Protein AF-A0A6G3TZL6-F1 (afdb_monomer_lite)

InterPro domains:
  IPR013107 Acyl-CoA dehydrogenase, C-terminal domain [PF08028] (1-130)
  IPR036250 Acyl-CoA dehydrogenase-like, C-terminal [SSF47203] (1-143)

pLDDT: mean 88.02, std 14.95, range [40.56, 98.62]

Foldseek 3Di:
DLLVVLLVLLVVLQVVDFDPDDPDDDDRHLPPPPVLVVLSVVLVVLVVVLVVLVVVLVVLVVVQVVCPPVDDLLSVQVSLLSVLVSVVSVLVSLQVSLVSSCVSNDPCCPPVVSVSVVSNVVSVVVCVVVPSPVSVVSNVCCVPPVDRDDPDDDD

Radius of gyration: 19.78 Å; chains: 1; bounding box: 57×34×49 Å

Secondary structure (DSSP, 8-state):
-HHHHHHHHHHHHHHHS------SSS-S-GGG-HHHHHHHHHHHHHHHHHHHHHHHHHHHHHHHHHHGGG--HHHHHHHHHHHHHHHHHHHHHHHHHHHHHHHHH-GGGG-TTT-THHHHHHHHHHHHHS-THHHHHHHHHHHHH-PPPP-PPP-

Sequence (155 aa):
GLAEGVLAEAREYGRARPSRWHTGTWPDHTAADPQALTVYGELTVLTRSAAALADQAVDAVEAGLARGGDLSHEDCAEMSVLVAMAEAAASWAAQECTARALDVVGVRSAAAGLGFDRFWRNARTHTLYEPVAHRLRDVGDYFLNGAHPPFDLPA

Organism: NCBI:txid2706093

Structure (mmCIF, N/CA/C/O backbone):
data_AF-A0A6G3TZL6-F1
#
_entry.id   AF-A0A6G3TZL6-F1
#
loop_
_atom_site.group_PDB
_atom_site.id
_atom_site.type_symbol
_atom_site.label_atom_id
_atom_site.label_alt_id
_atom_site.label_comp_id
_atom_site.label_asym_id
_atom_site.label_entity_id
_atom_site.label_seq_id
_atom_site.pdbx_PDB_ins_code
_atom_site.Cartn_x
_atom_site.Cartn_y
_atom_site.Cartn_z
_atom_site.occupancy
_atom_site.B_iso_or_equiv
_atom_site.auth_seq_id
_atom_site.auth_comp_id
_atom_site.auth_asym_id
_atom_site.auth_atom_id
_atom_site.pdbx_PDB_model_num
ATOM 1 N N . GLY A 1 1 ? -2.571 -0.582 -5.968 1.00 91.25 1 GLY A N 1
ATOM 2 C CA . GLY A 1 1 ? -2.596 0.487 -6.986 1.00 91.25 1 GLY A CA 1
ATOM 3 C C . GLY A 1 1 ? -1.215 0.869 -7.511 1.00 91.25 1 GLY A C 1
ATOM 4 O O . GLY A 1 1 ? -0.649 0.149 -8.322 1.00 91.25 1 GLY A O 1
ATOM 5 N N . LEU A 1 2 ? -0.662 2.016 -7.088 1.00 95.56 2 LEU A N 1
ATOM 6 C CA . LEU A 1 2 ? 0.571 2.593 -7.669 1.00 95.56 2 LEU A CA 1
ATOM 7 C C . LEU A 1 2 ? 1.798 1.669 -7.580 1.00 95.56 2 LEU A C 1
ATOM 9 O O . LEU A 1 2 ? 2.512 1.524 -8.570 1.00 95.56 2 LEU A O 1
ATOM 13 N N . ALA A 1 3 ? 2.014 1.036 -6.421 1.00 96.75 3 ALA A N 1
ATOM 14 C CA . ALA A 1 3 ? 3.111 0.089 -6.203 1.00 96.75 3 ALA A CA 1
ATOM 15 C C . ALA A 1 3 ? 3.033 -1.120 -7.156 1.00 96.75 3 ALA A C 1
ATOM 17 O O . ALA A 1 3 ? 4.011 -1.469 -7.811 1.00 96.75 3 ALA A O 1
ATOM 18 N N . GLU A 1 4 ? 1.843 -1.703 -7.312 1.00 96.81 4 GLU A N 1
ATOM 19 C CA . GLU A 1 4 ? 1.607 -2.812 -8.245 1.00 96.81 4 GLU A CA 1
ATOM 20 C C . GLU A 1 4 ? 1.836 -2.384 -9.693 1.00 96.81 4 GLU A C 1
ATOM 22 O O . GLU A 1 4 ? 2.468 -3.109 -10.456 1.00 96.81 4 GLU A O 1
ATOM 27 N N . GLY A 1 5 ? 1.350 -1.194 -10.062 1.00 96.94 5 GLY A N 1
ATOM 28 C CA . GLY A 1 5 ? 1.477 -0.659 -11.413 1.00 96.94 5 GLY A CA 1
ATOM 29 C C . GLY A 1 5 ? 2.934 -0.463 -11.826 1.00 96.94 5 GLY A C 1
ATOM 30 O O . GLY A 1 5 ? 3.336 -0.951 -12.881 1.00 96.94 5 GLY A O 1
ATOM 31 N N . VAL A 1 6 ? 3.744 0.188 -10.982 1.00 96.75 6 VAL A N 1
ATOM 32 C CA . VAL A 1 6 ? 5.166 0.402 -11.296 1.00 96.75 6 VAL A CA 1
ATOM 33 C C . VAL A 1 6 ? 5.934 -0.920 -11.352 1.00 96.75 6 VAL A C 1
ATOM 35 O O . VAL A 1 6 ? 6.758 -1.113 -12.245 1.00 96.75 6 VAL A O 1
ATOM 38 N N . LEU A 1 7 ? 5.626 -1.863 -10.455 1.00 95.94 7 LEU A N 1
ATOM 39 C CA . LEU A 1 7 ? 6.259 -3.180 -10.425 1.00 95.94 7 LEU A CA 1
ATOM 40 C C . LEU A 1 7 ? 5.904 -4.013 -11.666 1.00 95.94 7 LEU A C 1
ATOM 42 O O . LEU A 1 7 ? 6.773 -4.666 -12.249 1.00 95.94 7 LEU A O 1
ATOM 46 N N . ALA A 1 8 ? 4.639 -3.976 -12.093 1.00 95.81 8 ALA A N 1
ATOM 47 C CA . ALA A 1 8 ? 4.169 -4.658 -13.292 1.00 95.81 8 ALA A CA 1
ATOM 48 C C . ALA A 1 8 ? 4.833 -4.098 -14.557 1.00 95.81 8 ALA A C 1
ATOM 50 O O . ALA A 1 8 ? 5.333 -4.869 -15.377 1.00 95.81 8 ALA A O 1
ATOM 51 N N . GLU A 1 9 ? 4.913 -2.775 -14.685 1.00 95.50 9 GLU A N 1
ATOM 52 C CA . GLU A 1 9 ? 5.530 -2.127 -15.843 1.00 95.50 9 GLU A CA 1
ATOM 53 C C . GLU A 1 9 ? 7.044 -2.327 -15.888 1.00 95.50 9 GLU A C 1
ATOM 55 O O . GLU A 1 9 ? 7.599 -2.610 -16.951 1.00 95.50 9 GLU A O 1
ATOM 60 N N . ALA A 1 10 ? 7.720 -2.270 -14.736 1.00 92.75 10 ALA A N 1
ATOM 61 C CA . ALA A 1 10 ? 9.136 -2.609 -14.641 1.00 92.75 10 ALA A CA 1
ATOM 62 C C . ALA A 1 10 ? 9.383 -4.064 -15.076 1.00 92.75 10 ALA A C 1
ATOM 64 O O . ALA A 1 10 ? 10.278 -4.327 -15.884 1.00 92.75 10 ALA A O 1
ATOM 65 N N . ARG A 1 11 ? 8.531 -5.001 -14.628 1.00 92.25 11 ARG A N 1
ATOM 66 C CA . ARG A 1 11 ? 8.587 -6.416 -15.029 1.00 92.25 11 ARG A CA 1
ATOM 67 C C . ARG A 1 11 ? 8.403 -6.590 -16.534 1.00 92.25 11 ARG A C 1
ATOM 69 O O . ARG A 1 11 ? 9.134 -7.361 -17.155 1.00 92.25 11 ARG A O 1
ATOM 76 N N . GLU A 1 12 ? 7.414 -5.925 -17.121 1.00 91.50 12 GLU A N 1
ATOM 77 C CA . GLU A 1 12 ? 7.153 -5.984 -18.563 1.00 91.50 12 GLU A CA 1
ATOM 78 C C . GLU A 1 12 ? 8.318 -5.405 -19.365 1.0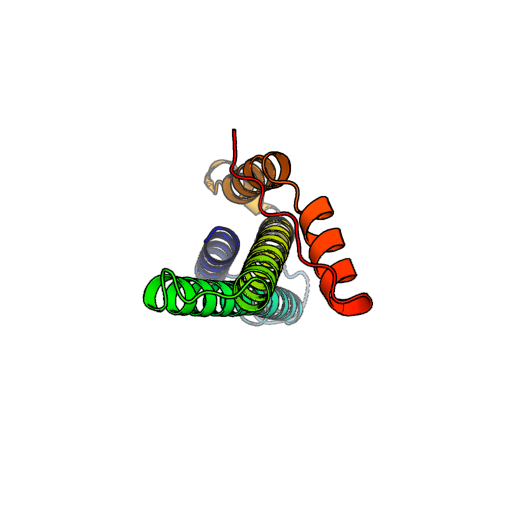0 91.50 12 GLU A C 1
ATOM 80 O O . GLU A 1 12 ? 8.793 -6.044 -20.307 1.00 91.50 12 GLU A O 1
ATOM 85 N N . TYR A 1 13 ? 8.850 -4.260 -18.933 1.00 88.81 13 TYR A N 1
ATOM 86 C CA . TYR A 1 13 ? 10.029 -3.650 -19.534 1.00 88.81 13 TYR A CA 1
ATOM 87 C C . TYR A 1 13 ? 11.248 -4.584 -19.484 1.00 88.81 13 TYR A C 1
ATOM 89 O O . TYR A 1 13 ? 11.902 -4.801 -20.508 1.00 88.81 13 TYR A O 1
ATOM 97 N N . GLY A 1 14 ? 11.525 -5.180 -18.318 1.00 84.94 14 GLY A N 1
ATOM 98 C CA . GLY A 1 14 ? 12.646 -6.101 -18.116 1.00 84.94 14 GLY A CA 1
ATOM 99 C C . GLY A 1 14 ? 12.531 -7.397 -18.924 1.00 84.94 14 GLY A C 1
ATOM 100 O O . GLY A 1 14 ? 13.544 -7.924 -19.386 1.00 84.94 14 GLY A O 1
ATOM 101 N N . ARG A 1 15 ? 11.306 -7.892 -19.154 1.00 84.31 15 ARG A N 1
ATOM 102 C CA . ARG A 1 15 ? 11.039 -9.066 -20.007 1.00 84.31 15 ARG A CA 1
ATOM 103 C C . ARG A 1 15 ? 11.164 -8.761 -21.496 1.00 84.31 15 ARG A C 1
ATOM 105 O O . ARG A 1 15 ? 11.661 -9.595 -22.245 1.00 84.31 15 ARG A O 1
ATOM 112 N N . ALA A 1 16 ? 10.718 -7.583 -21.930 1.00 81.56 16 ALA A N 1
ATOM 113 C CA . ALA A 1 16 ? 10.761 -7.182 -23.334 1.00 81.56 16 ALA A CA 1
ATOM 114 C C . ALA A 1 16 ? 12.178 -6.838 -23.821 1.00 81.56 16 ALA A C 1
ATOM 116 O O . ALA A 1 16 ? 12.426 -6.797 -25.028 1.00 81.56 16 ALA A O 1
ATOM 117 N N . ARG A 1 17 ? 13.110 -6.539 -22.906 1.00 67.56 17 ARG A N 1
ATOM 118 C CA . ARG A 1 17 ? 14.468 -6.100 -23.242 1.00 67.56 17 ARG A CA 1
ATOM 119 C C . ARG A 1 17 ? 15.509 -6.822 -22.384 1.00 67.56 17 ARG A C 1
ATOM 121 O O . ARG A 1 17 ? 15.705 -6.431 -21.235 1.00 67.56 17 ARG A O 1
ATOM 128 N N . PRO A 1 18 ? 16.220 -7.815 -22.948 1.00 56.47 18 PRO A N 1
ATOM 129 C CA . PRO A 1 18 ? 17.387 -8.400 -22.303 1.00 56.47 18 PRO A CA 1
ATOM 130 C C . PRO A 1 18 ? 18.399 -7.305 -21.925 1.00 56.47 18 PRO A C 1
ATOM 132 O O . PRO A 1 18 ? 18.650 -6.404 -22.737 1.00 56.47 18 PRO A O 1
ATOM 135 N N . SER A 1 19 ? 18.948 -7.352 -20.705 1.00 52.44 19 SER A N 1
ATOM 136 C CA . SER A 1 19 ? 20.024 -6.449 -20.264 1.00 52.44 19 SER A CA 1
ATOM 137 C C . SER A 1 19 ? 21.136 -6.448 -21.303 1.00 52.44 19 SER A C 1
ATOM 139 O O . SER A 1 19 ? 21.623 -7.504 -21.685 1.00 52.44 19 SER A O 1
ATOM 141 N N . ARG A 1 20 ? 21.565 -5.261 -21.738 1.00 48.75 20 ARG A N 1
ATOM 142 C CA . ARG A 1 20 ? 22.794 -5.096 -22.533 1.00 48.75 20 ARG A CA 1
ATOM 143 C C . ARG A 1 20 ? 23.994 -4.703 -21.670 1.00 48.75 20 ARG A C 1
ATOM 145 O O . ARG A 1 20 ? 25.068 -4.440 -22.203 1.00 48.75 20 ARG A O 1
ATOM 152 N N . TRP A 1 21 ? 23.807 -4.599 -20.355 1.00 47.03 21 TRP A N 1
ATOM 153 C CA . TRP A 1 21 ? 24.854 -4.225 -19.414 1.00 47.03 21 TRP A CA 1
ATOM 154 C C . TRP A 1 21 ? 25.347 -5.453 -18.663 1.00 47.03 21 TRP A C 1
ATOM 156 O O . TRP A 1 21 ? 25.020 -5.669 -17.504 1.00 47.03 21 TRP A O 1
ATOM 166 N N . HIS A 1 22 ? 26.187 -6.227 -19.347 1.00 48.28 22 HIS A N 1
ATOM 167 C CA . HIS A 1 22 ? 27.178 -7.072 -18.702 1.00 48.28 22 HIS A CA 1
ATOM 168 C C . HIS A 1 22 ? 28.523 -6.890 -19.414 1.00 48.28 22 HIS A C 1
ATOM 170 O O . HIS A 1 22 ? 28.673 -7.190 -20.593 1.00 48.28 22 HIS A O 1
ATOM 176 N N . THR A 1 23 ? 29.518 -6.400 -18.675 1.00 46.56 23 THR A N 1
ATOM 177 C CA . THR A 1 23 ? 30.952 -6.529 -18.988 1.00 46.56 23 THR A CA 1
ATOM 178 C C . THR A 1 23 ? 31.531 -7.837 -18.418 1.00 46.56 23 THR A C 1
ATOM 180 O O . THR A 1 23 ? 32.744 -7.975 -18.299 1.00 46.56 23 THR A O 1
ATOM 183 N N . GLY A 1 24 ? 30.674 -8.798 -18.046 1.00 46.94 24 GLY A N 1
ATOM 184 C CA . GLY A 1 24 ? 31.039 -10.052 -17.383 1.00 46.94 24 GLY A CA 1
ATOM 185 C C . GLY A 1 24 ? 30.442 -11.295 -18.049 1.00 46.94 24 GLY A C 1
ATOM 186 O O . GLY A 1 24 ? 29.455 -11.224 -18.775 1.00 46.94 24 GLY A O 1
ATOM 187 N N . THR A 1 25 ? 31.071 -12.439 -17.777 1.00 40.56 25 THR A N 1
ATOM 188 C CA . THR A 1 25 ? 30.861 -13.780 -18.355 1.00 40.56 25 THR A CA 1
ATOM 189 C C . THR A 1 25 ? 29.593 -14.500 -17.857 1.00 40.56 25 THR A C 1
ATOM 191 O O . THR A 1 25 ? 29.678 -15.642 -17.408 1.00 40.56 25 THR A O 1
ATOM 194 N N . TRP A 1 26 ? 28.421 -13.862 -17.890 1.00 46.12 26 TRP A N 1
ATOM 195 C CA . TRP A 1 26 ? 27.138 -14.508 -17.554 1.00 46.12 26 TRP A CA 1
ATOM 196 C C . TRP A 1 26 ? 26.148 -14.359 -18.724 1.00 46.12 26 TRP A C 1
ATOM 198 O O . TRP A 1 26 ? 26.195 -13.323 -19.386 1.00 46.12 26 TRP A O 1
ATOM 208 N N . PRO A 1 27 ? 25.290 -15.356 -19.040 1.00 43.66 27 PRO A N 1
ATOM 209 C CA . PRO A 1 27 ? 24.461 -15.298 -20.244 1.00 43.66 27 PRO A CA 1
ATOM 210 C C . PRO A 1 27 ? 23.491 -14.107 -20.267 1.00 43.66 27 PRO A C 1
ATOM 212 O O . PRO A 1 27 ? 22.958 -13.716 -19.231 1.00 43.66 27 PRO A O 1
ATOM 215 N N . ASP A 1 28 ? 23.247 -13.612 -21.484 1.00 46.59 28 ASP A N 1
ATOM 216 C CA . ASP A 1 28 ? 22.516 -12.419 -21.967 1.00 46.59 28 ASP A CA 1
ATOM 217 C C . ASP A 1 28 ? 21.056 -12.201 -21.485 1.00 46.59 28 ASP A C 1
ATOM 219 O O . ASP A 1 28 ? 20.203 -11.706 -22.230 1.00 46.59 28 ASP A O 1
ATOM 223 N N . HIS A 1 29 ? 20.687 -12.560 -20.256 1.00 51.28 29 HIS A N 1
ATOM 224 C CA . HIS A 1 29 ? 19.298 -12.491 -19.795 1.00 51.28 29 HIS A CA 1
ATOM 225 C C . HI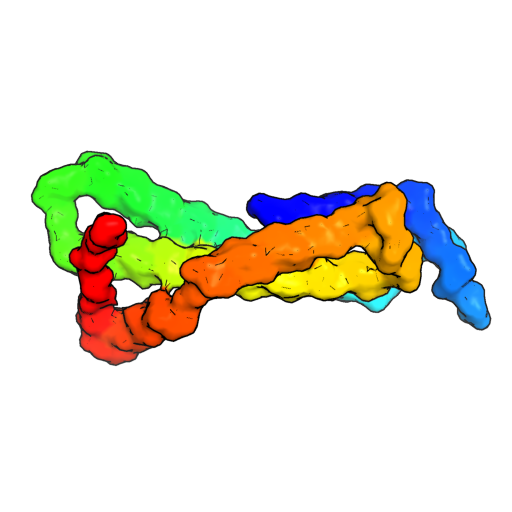S A 1 29 ? 19.163 -11.720 -18.477 1.00 51.28 29 HIS A C 1
ATOM 227 O O . HIS A 1 29 ? 19.434 -12.257 -17.408 1.00 51.28 29 HIS A O 1
ATOM 233 N N . THR A 1 30 ? 18.609 -10.496 -18.540 1.00 54.62 30 THR A N 1
ATOM 234 C CA . THR A 1 30 ? 18.110 -9.718 -17.373 1.00 54.62 30 THR A CA 1
ATOM 235 C C . THR A 1 30 ? 17.270 -10.581 -16.433 1.00 54.62 30 THR A C 1
ATOM 237 O O . THR A 1 30 ? 17.267 -10.372 -15.228 1.00 54.62 30 THR A O 1
ATOM 240 N N . ALA A 1 31 ? 16.535 -11.550 -16.989 1.00 57.16 31 ALA A N 1
ATOM 241 C CA . ALA A 1 31 ? 15.661 -12.451 -16.247 1.00 57.16 31 ALA A CA 1
ATOM 242 C C . ALA A 1 31 ? 16.402 -13.400 -15.283 1.00 57.16 31 ALA A C 1
ATOM 244 O O . ALA A 1 31 ? 15.750 -14.021 -14.448 1.00 57.16 31 ALA A O 1
ATOM 245 N N . ALA A 1 32 ? 17.727 -13.522 -15.398 1.00 65.19 32 ALA A N 1
ATOM 246 C CA . ALA A 1 32 ? 18.561 -14.379 -14.560 1.00 65.19 32 ALA A CA 1
ATOM 247 C C . ALA A 1 32 ? 19.546 -13.598 -13.671 1.00 65.19 32 ALA A C 1
ATOM 249 O O . ALA A 1 32 ? 20.329 -14.235 -12.970 1.00 65.19 32 ALA A O 1
ATOM 250 N N . ASP A 1 33 ? 19.525 -12.258 -13.685 1.00 78.81 33 ASP A N 1
ATOM 251 C CA . ASP A 1 33 ? 20.368 -11.446 -12.801 1.00 78.81 33 ASP A CA 1
ATOM 252 C C . ASP A 1 33 ? 19.909 -11.604 -11.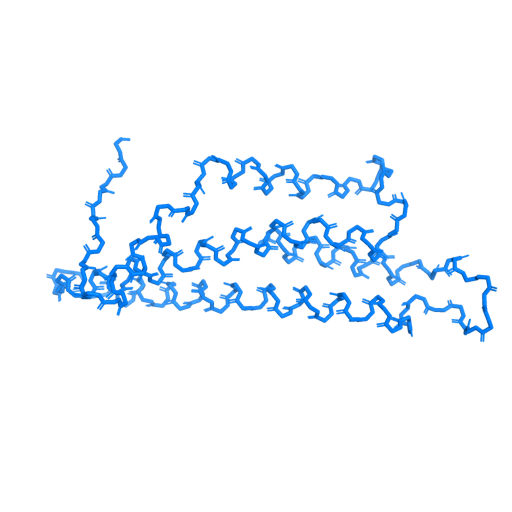334 1.00 78.81 33 ASP A C 1
ATOM 254 O O . ASP A 1 33 ? 18.802 -11.165 -10.994 1.00 78.81 33 ASP A O 1
ATOM 258 N N . PRO A 1 34 ? 20.729 -12.200 -10.441 1.00 86.44 34 PRO A N 1
ATOM 259 C CA . PRO A 1 34 ? 20.358 -12.408 -9.043 1.00 86.44 34 PRO A CA 1
ATOM 260 C C . PRO A 1 34 ? 20.036 -11.110 -8.301 1.00 86.44 34 PRO A C 1
ATOM 262 O O . PRO A 1 34 ? 19.181 -11.109 -7.411 1.00 86.44 34 PRO A O 1
ATOM 265 N N . GLN A 1 35 ? 20.683 -9.999 -8.664 1.00 86.00 35 GLN A N 1
ATOM 266 C CA . GLN A 1 35 ? 20.445 -8.723 -8.002 1.00 86.00 35 GLN A CA 1
ATOM 267 C C . GLN A 1 35 ? 19.086 -8.150 -8.408 1.00 86.00 35 GLN A C 1
ATOM 269 O O . GLN A 1 35 ? 18.290 -7.795 -7.536 1.00 86.00 35 GLN A O 1
ATOM 274 N N . ALA A 1 36 ? 18.763 -8.151 -9.704 1.00 86.75 36 ALA A N 1
ATOM 275 C CA . ALA A 1 36 ? 17.436 -7.762 -10.173 1.00 86.75 36 ALA A CA 1
ATOM 276 C C . ALA A 1 36 ? 16.329 -8.644 -9.568 1.00 86.75 36 ALA A C 1
ATOM 278 O O . ALA A 1 36 ? 15.312 -8.124 -9.107 1.00 86.75 36 ALA A O 1
ATOM 279 N N . LEU A 1 37 ? 16.532 -9.967 -9.512 1.00 90.56 37 LEU A N 1
ATOM 280 C CA . LEU A 1 37 ? 15.586 -10.902 -8.890 1.00 90.56 37 LEU A CA 1
ATOM 281 C C . LEU A 1 37 ? 15.363 -10.607 -7.401 1.00 90.56 37 LEU A C 1
ATOM 283 O O . LEU A 1 37 ? 14.229 -10.693 -6.931 1.00 90.56 37 LEU A O 1
ATOM 287 N N . THR A 1 38 ? 16.415 -10.212 -6.681 1.00 92.94 38 THR A N 1
ATOM 288 C CA . THR A 1 38 ? 16.323 -9.810 -5.269 1.00 92.94 38 THR A CA 1
ATOM 289 C C . THR A 1 38 ? 15.454 -8.564 -5.114 1.00 92.94 38 THR A C 1
ATOM 291 O O . THR A 1 38 ? 14.507 -8.578 -4.330 1.00 92.94 38 THR A O 1
ATOM 294 N N . VAL A 1 39 ? 15.690 -7.526 -5.927 1.00 93.94 39 VAL A N 1
ATOM 295 C CA . VAL A 1 39 ? 14.868 -6.302 -5.903 1.00 93.94 39 VAL A CA 1
ATOM 296 C C . VAL A 1 39 ? 13.408 -6.617 -6.236 1.00 93.94 39 VAL A C 1
ATOM 298 O O . VAL A 1 39 ? 12.515 -6.204 -5.501 1.00 93.94 39 VAL A O 1
ATOM 301 N N . TYR A 1 40 ? 13.133 -7.400 -7.286 1.00 94.50 40 TYR A N 1
ATOM 302 C CA . TYR A 1 40 ? 11.759 -7.811 -7.600 1.00 94.50 40 TYR A CA 1
ATOM 303 C C . TYR A 1 40 ? 11.097 -8.577 -6.449 1.00 94.50 40 TYR A C 1
ATOM 305 O O . TYR A 1 40 ? 9.915 -8.357 -6.179 1.00 94.50 40 TYR A O 1
ATOM 313 N N . GLY A 1 41 ? 11.836 -9.462 -5.773 1.00 96.38 41 GLY A N 1
ATOM 314 C CA . GLY A 1 41 ? 11.349 -10.200 -4.609 1.00 96.38 41 GLY A CA 1
ATOM 315 C C . GLY A 1 41 ? 10.954 -9.271 -3.463 1.00 96.38 41 GLY A C 1
ATOM 316 O O . GLY A 1 41 ? 9.827 -9.344 -2.977 1.00 96.38 41 GLY A O 1
ATOM 317 N N . GLU A 1 42 ? 11.839 -8.348 -3.089 1.00 97.50 42 GLU A N 1
ATOM 318 C CA . GLU A 1 42 ? 11.595 -7.376 -2.019 1.00 97.50 42 GLU A CA 1
ATOM 319 C C . GLU A 1 42 ? 10.401 -6.463 -2.323 1.00 97.50 42 GLU A C 1
ATOM 321 O O . GLU A 1 42 ? 9.506 -6.316 -1.488 1.00 97.50 42 GLU A O 1
ATOM 326 N N . LEU A 1 43 ? 10.323 -5.913 -3.540 1.00 97.25 43 LEU A N 1
ATOM 327 C CA . LEU A 1 43 ? 9.200 -5.061 -3.945 1.00 97.25 43 LEU A CA 1
ATOM 328 C C . LEU A 1 43 ? 7.879 -5.834 -4.016 1.00 97.25 43 LEU A C 1
ATOM 330 O O . LEU A 1 43 ? 6.822 -5.287 -3.695 1.00 97.25 43 LEU A O 1
ATOM 334 N N . THR A 1 44 ? 7.925 -7.115 -4.390 1.00 97.88 44 THR A N 1
ATOM 335 C CA . THR A 1 44 ? 6.743 -7.988 -4.379 1.00 97.88 44 THR A CA 1
ATOM 336 C C . THR A 1 44 ? 6.253 -8.232 -2.957 1.00 97.88 44 THR A C 1
ATOM 338 O O . THR A 1 44 ? 5.049 -8.135 -2.719 1.00 97.88 44 THR A O 1
ATOM 341 N N . VAL A 1 45 ? 7.156 -8.527 -2.014 1.00 98.50 45 VAL A N 1
ATOM 342 C CA . VAL A 1 45 ? 6.803 -8.690 -0.595 1.00 98.50 45 VAL A CA 1
ATOM 343 C C . VAL A 1 45 ? 6.174 -7.409 -0.072 1.00 98.50 45 VAL A C 1
ATOM 345 O O . VAL A 1 45 ? 5.074 -7.455 0.463 1.00 98.50 45 VAL A O 1
ATOM 348 N N . LEU A 1 46 ? 6.813 -6.263 -0.301 1.00 97.81 46 LEU A N 1
ATOM 349 C CA . LEU A 1 46 ? 6.313 -4.976 0.170 1.00 97.81 46 LEU A CA 1
ATOM 350 C C . LEU A 1 46 ? 4.916 -4.655 -0.379 1.00 97.81 46 LEU A C 1
ATOM 352 O O . LEU A 1 46 ? 4.018 -4.279 0.372 1.00 97.81 46 LEU A O 1
ATOM 356 N N . THR A 1 47 ? 4.719 -4.858 -1.683 1.00 98.06 47 THR A N 1
ATOM 357 C CA . THR A 1 47 ? 3.431 -4.623 -2.343 1.00 98.06 47 THR A CA 1
ATOM 358 C C . THR A 1 47 ? 2.346 -5.554 -1.802 1.00 98.06 47 THR A C 1
ATOM 360 O O . THR A 1 47 ? 1.239 -5.105 -1.516 1.00 98.06 47 THR A O 1
ATOM 363 N N . ARG A 1 48 ? 2.658 -6.845 -1.620 1.00 98.31 48 ARG A N 1
ATOM 364 C CA . ARG A 1 48 ? 1.698 -7.826 -1.094 1.00 98.31 48 ARG A CA 1
ATOM 365 C C . ARG A 1 48 ? 1.372 -7.611 0.378 1.00 98.31 48 ARG A C 1
ATOM 367 O O . ARG A 1 48 ? 0.222 -7.799 0.751 1.00 98.31 48 ARG A O 1
ATOM 374 N N . SER A 1 49 ? 2.337 -7.201 1.196 1.00 98.44 49 SER A N 1
ATOM 375 C CA . SER A 1 49 ? 2.087 -6.861 2.599 1.00 98.44 49 SER A CA 1
ATOM 376 C C . SER A 1 49 ? 1.145 -5.664 2.722 1.00 98.44 49 SER A C 1
ATOM 378 O O . SER A 1 49 ? 0.225 -5.693 3.532 1.00 98.44 49 SER A O 1
ATOM 380 N N . ALA A 1 50 ? 1.327 -4.636 1.885 1.00 98.31 50 ALA A N 1
ATOM 381 C CA . ALA A 1 50 ? 0.414 -3.497 1.846 1.00 98.31 50 ALA A CA 1
ATOM 382 C C . ALA A 1 50 ? -0.993 -3.892 1.368 1.00 98.31 50 ALA A C 1
ATOM 384 O O . ALA A 1 50 ? -1.974 -3.449 1.955 1.00 98.31 50 ALA A O 1
ATOM 385 N N . ALA A 1 51 ? -1.093 -4.749 0.344 1.00 98.19 51 ALA A N 1
ATOM 386 C CA . ALA A 1 51 ? -2.378 -5.270 -0.122 1.00 98.19 51 ALA A CA 1
ATOM 387 C C . ALA A 1 51 ? -3.097 -6.078 0.971 1.00 98.19 51 ALA A C 1
ATOM 389 O O . ALA A 1 51 ? -4.266 -5.836 1.226 1.00 98.19 51 ALA A O 1
ATOM 390 N N . ALA A 1 52 ? -2.383 -6.952 1.685 1.00 98.62 52 ALA A N 1
ATOM 391 C CA . ALA A 1 52 ? -2.968 -7.744 2.766 1.00 98.62 52 ALA A CA 1
ATOM 392 C C . ALA A 1 52 ? -3.507 -6.876 3.917 1.00 98.62 52 ALA A C 1
ATOM 394 O O . ALA A 1 52 ? -4.561 -7.178 4.465 1.00 98.62 52 ALA A O 1
ATOM 395 N N . LEU A 1 53 ? -2.811 -5.792 4.277 1.00 98.56 53 LEU A N 1
ATOM 396 C CA . LEU A 1 53 ? -3.311 -4.840 5.276 1.00 98.56 53 LEU A CA 1
ATOM 397 C C . LEU A 1 53 ? -4.532 -4.064 4.767 1.00 98.56 53 LEU A C 1
ATOM 399 O O . LEU A 1 53 ? -5.451 -3.805 5.536 1.00 98.56 53 LEU A O 1
ATOM 403 N N . ALA A 1 54 ? -4.563 -3.719 3.477 1.00 98.31 54 ALA A N 1
ATOM 404 C CA . ALA A 1 54 ? -5.731 -3.095 2.866 1.00 98.31 54 ALA A CA 1
ATOM 405 C C . ALA A 1 54 ? -6.946 -4.033 2.859 1.00 98.31 54 ALA A C 1
ATOM 407 O O . ALA A 1 54 ? -8.032 -3.591 3.218 1.00 98.31 54 ALA A O 1
ATOM 408 N N . ASP A 1 55 ? -6.760 -5.314 2.531 1.00 98.56 55 ASP A N 1
ATOM 409 C CA . ASP A 1 55 ? -7.828 -6.320 2.576 1.00 98.56 55 ASP A CA 1
ATOM 410 C C . ASP A 1 55 ? -8.383 -6.463 4.005 1.00 98.56 55 ASP A C 1
ATOM 412 O O . ASP A 1 55 ? -9.590 -6.402 4.204 1.00 98.56 55 ASP A O 1
ATOM 416 N N . GLN A 1 56 ? -7.511 -6.529 5.020 1.00 98.56 56 GLN A N 1
ATOM 417 C CA . GLN A 1 56 ? -7.933 -6.563 6.430 1.00 98.56 56 GLN A CA 1
ATOM 418 C C . GLN A 1 56 ? -8.739 -5.323 6.842 1.00 98.56 56 GLN A C 1
ATOM 420 O O . GLN A 1 56 ? -9.723 -5.436 7.572 1.00 98.56 56 GLN A O 1
ATOM 425 N N . ALA A 1 57 ? -8.329 -4.137 6.387 1.00 98.25 57 ALA A N 1
ATOM 426 C CA . ALA A 1 57 ? -9.062 -2.906 6.656 1.00 98.25 57 ALA A CA 1
ATOM 427 C C . ALA A 1 57 ? -10.434 -2.894 5.965 1.00 98.25 57 ALA A C 1
ATOM 429 O O . ALA A 1 57 ? -11.416 -2.472 6.573 1.00 98.25 57 ALA A O 1
ATOM 430 N N . VAL A 1 58 ? -10.518 -3.381 4.722 1.00 98.25 58 VAL A N 1
ATOM 431 C CA . VAL A 1 58 ? -11.786 -3.522 3.992 1.00 98.25 58 VAL A CA 1
ATOM 432 C C . VAL A 1 58 ? -12.716 -4.486 4.719 1.00 98.25 58 VAL A C 1
ATOM 434 O O . VAL A 1 58 ? -13.846 -4.103 5.014 1.00 98.25 58 VAL A O 1
ATOM 437 N N . ASP A 1 59 ? -12.234 -5.675 5.085 1.00 98.31 59 ASP A N 1
ATOM 438 C CA . ASP A 1 59 ? -13.023 -6.680 5.803 1.00 98.31 59 ASP A CA 1
ATOM 439 C C . ASP A 1 59 ? -13.593 -6.115 7.118 1.00 98.31 59 ASP A C 1
ATOM 441 O O . ASP A 1 59 ? -14.769 -6.312 7.433 1.00 98.31 59 ASP A O 1
ATOM 445 N N . ALA A 1 60 ? -12.784 -5.362 7.874 1.00 96.81 60 ALA A N 1
ATOM 446 C CA . ALA A 1 60 ? -13.220 -4.727 9.117 1.00 96.81 60 ALA A CA 1
ATOM 447 C C . ALA A 1 60 ? -14.285 -3.645 8.887 1.00 96.81 60 ALA A C 1
ATOM 449 O O . ALA A 1 60 ? -15.281 -3.592 9.614 1.00 96.81 60 ALA A O 1
ATOM 450 N N . VAL A 1 61 ? -14.112 -2.809 7.859 1.00 96.19 61 VAL A N 1
ATOM 451 C CA . VAL A 1 61 ? -15.093 -1.776 7.496 1.00 96.19 61 VAL A CA 1
ATOM 452 C C . VAL A 1 61 ? -16.400 -2.402 7.017 1.00 96.19 61 VAL A C 1
ATOM 454 O O . VAL A 1 61 ? -17.470 -1.975 7.448 1.00 96.19 61 VAL A O 1
ATOM 457 N N . GLU A 1 62 ? -16.348 -3.433 6.175 1.00 97.12 62 GLU A N 1
ATOM 458 C CA . GLU A 1 62 ? -17.540 -4.145 5.705 1.00 97.12 62 GLU A CA 1
ATOM 459 C C . GLU A 1 62 ? -18.295 -4.812 6.861 1.00 97.12 62 GLU A C 1
ATOM 461 O O . GLU A 1 62 ? -19.518 -4.668 6.969 1.00 97.12 62 GLU A O 1
ATOM 466 N N . ALA A 1 63 ? -17.577 -5.479 7.769 1.00 95.06 63 ALA A N 1
ATOM 467 C CA . ALA A 1 63 ? -18.163 -6.074 8.966 1.00 95.06 63 ALA A CA 1
ATOM 468 C C . ALA A 1 63 ? -18.803 -5.014 9.877 1.00 95.06 63 ALA A C 1
ATOM 470 O O . ALA A 1 63 ? -19.910 -5.218 10.387 1.00 95.06 63 ALA A O 1
ATOM 471 N N . GLY A 1 64 ? -18.145 -3.865 10.054 1.00 94.25 64 GLY A N 1
ATOM 472 C CA . GLY A 1 64 ? -18.684 -2.754 10.831 1.00 94.25 64 GLY A CA 1
ATOM 473 C C . GLY A 1 64 ? -19.944 -2.157 10.203 1.00 94.25 64 GLY A C 1
ATOM 474 O O . GLY A 1 64 ? -20.964 -2.003 10.879 1.00 94.25 64 GLY A O 1
ATOM 475 N N . LEU A 1 65 ? -19.925 -1.906 8.892 1.00 93.69 65 LEU A N 1
ATOM 476 C CA . LEU A 1 65 ? -21.086 -1.415 8.143 1.00 93.69 65 LEU A CA 1
ATOM 477 C C . LEU A 1 65 ? -22.279 -2.373 8.236 1.00 93.69 65 LEU A C 1
ATOM 479 O O . LEU A 1 65 ? -23.413 -1.918 8.385 1.00 93.69 65 LEU A O 1
ATOM 483 N N . ALA A 1 66 ? -22.036 -3.686 8.199 1.00 94.50 66 ALA A N 1
ATOM 484 C CA . ALA A 1 66 ? -23.081 -4.695 8.348 1.00 94.50 66 ALA A CA 1
ATOM 485 C C . ALA A 1 66 ? -23.731 -4.688 9.746 1.00 94.50 66 ALA A C 1
ATOM 487 O O . ALA A 1 66 ? -24.915 -5.004 9.868 1.00 94.50 66 ALA A O 1
ATOM 488 N N . ARG A 1 67 ? -22.982 -4.313 10.793 1.00 91.75 67 ARG A N 1
ATOM 489 C CA . ARG A 1 67 ? -23.491 -4.178 12.171 1.00 91.75 67 ARG A CA 1
ATOM 490 C C . ARG A 1 67 ? -24.241 -2.867 12.412 1.00 91.75 67 ARG A C 1
ATOM 492 O O . ARG A 1 67 ? -25.123 -2.820 13.267 1.00 91.75 67 ARG A O 1
ATOM 499 N N . GLY A 1 68 ? -23.924 -1.806 11.671 1.00 89.44 68 GLY A N 1
ATOM 500 C CA . GLY A 1 68 ? -24.626 -0.525 11.753 1.00 89.44 68 GLY A CA 1
ATOM 501 C C . GLY A 1 68 ? -24.618 0.071 13.166 1.00 89.44 68 GLY A C 1
ATOM 502 O O . GLY A 1 68 ? -23.561 0.331 13.732 1.00 89.44 68 GLY A O 1
ATOM 503 N N . GLY A 1 69 ? -25.803 0.305 13.740 1.00 86.94 69 GLY A N 1
ATOM 504 C CA . GLY A 1 69 ? -25.955 0.945 15.056 1.00 86.94 69 GLY A CA 1
ATOM 505 C C . GLY A 1 69 ? -25.441 0.130 16.251 1.00 86.94 69 GLY A C 1
ATOM 506 O O . GLY A 1 69 ? -25.294 0.695 17.331 1.00 86.94 69 GLY A O 1
ATOM 507 N N . ASP A 1 70 ? -25.135 -1.157 16.060 1.00 91.0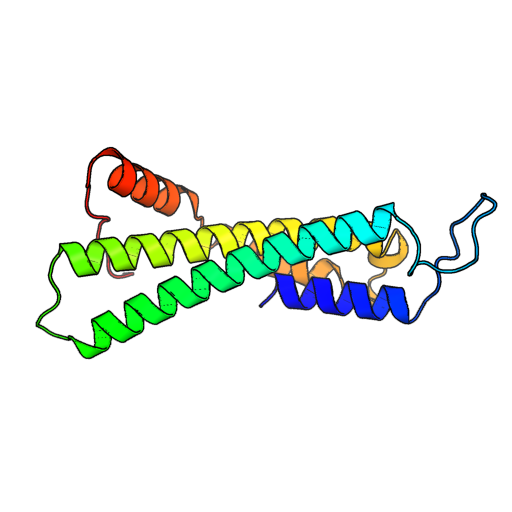6 70 ASP A N 1
ATOM 508 C CA . ASP A 1 70 ? -24.636 -2.060 17.109 1.00 91.06 70 ASP A CA 1
ATOM 509 C C . ASP A 1 70 ? -23.094 -2.072 17.213 1.00 91.06 70 ASP A C 1
ATOM 511 O O . ASP A 1 70 ? -22.495 -2.967 17.823 1.00 91.06 70 ASP A O 1
ATOM 515 N N . LEU A 1 71 ? -22.426 -1.109 16.576 1.00 92.00 71 LEU A N 1
ATOM 516 C CA . LEU A 1 71 ? -20.984 -0.901 16.683 1.00 92.00 71 LEU A CA 1
ATOM 517 C C . LEU A 1 71 ? -20.615 -0.336 18.060 1.00 92.00 71 LEU A C 1
ATOM 519 O O . LEU A 1 71 ? -21.106 0.716 18.476 1.00 92.00 71 LEU A O 1
ATOM 523 N N . SER A 1 72 ? -19.718 -1.022 18.767 1.00 92.25 72 SER A N 1
ATOM 524 C CA . SER A 1 72 ? -19.125 -0.488 19.991 1.00 92.25 72 SER A CA 1
ATOM 525 C C . SER A 1 72 ? -18.000 0.503 19.673 1.00 92.25 72 SER A C 1
ATOM 527 O O . SER A 1 72 ? -17.462 0.536 18.568 1.00 92.25 72 SER A O 1
ATOM 529 N N . HIS A 1 73 ? -17.603 1.302 20.666 1.00 90.69 73 HIS A N 1
ATOM 530 C CA . HIS A 1 73 ? -16.424 2.168 20.536 1.00 90.69 73 HIS A CA 1
ATOM 531 C C . HIS A 1 73 ? -15.131 1.380 20.298 1.00 90.69 73 HIS A C 1
ATOM 533 O O . HIS A 1 73 ? -14.215 1.917 19.679 1.00 90.69 73 HIS A O 1
ATOM 539 N N . GLU A 1 74 ? -15.054 0.141 20.789 1.00 92.75 74 GLU A N 1
ATOM 540 C CA . GLU A 1 74 ? -13.908 -0.741 20.557 1.00 92.75 74 GLU A CA 1
ATOM 541 C C . GLU A 1 74 ? -13.871 -1.206 19.102 1.00 92.75 74 GLU A C 1
ATOM 543 O O . GLU A 1 74 ? -12.847 -1.051 18.447 1.00 92.75 74 GLU A O 1
ATOM 548 N N . ASP A 1 75 ? -15.011 -1.659 18.565 1.00 93.00 75 ASP A N 1
ATOM 549 C CA . ASP A 1 75 ? -15.114 -2.068 17.156 1.00 93.00 75 ASP A CA 1
ATOM 550 C C . ASP A 1 75 ? -14.700 -0.908 16.222 1.00 93.00 75 ASP A C 1
ATOM 552 O O . ASP A 1 75 ? -13.969 -1.094 15.250 1.00 93.00 75 ASP A O 1
ATOM 556 N N . CYS A 1 76 ? -15.136 0.317 16.542 1.00 92.75 76 CYS A N 1
ATOM 557 C CA . CYS A 1 76 ? -14.746 1.519 15.808 1.00 92.75 76 CYS A CA 1
ATOM 558 C C . CYS A 1 76 ? -13.239 1.805 15.906 1.00 92.75 76 CYS A C 1
ATOM 560 O O . CYS A 1 76 ? -12.625 2.175 14.906 1.00 92.75 76 CYS A O 1
ATOM 562 N N . ALA A 1 77 ? -12.639 1.652 17.090 1.00 93.69 77 ALA A N 1
ATOM 563 C CA . ALA A 1 77 ? -11.212 1.892 17.290 1.00 93.69 77 ALA A CA 1
ATOM 564 C C . ALA A 1 77 ? -10.349 0.878 16.531 1.00 93.69 77 ALA A C 1
ATOM 566 O O . ALA A 1 77 ? -9.442 1.286 15.806 1.00 93.69 77 ALA A O 1
ATOM 567 N N . GLU A 1 78 ? -10.669 -0.414 16.631 1.00 94.38 78 GLU A N 1
ATOM 568 C CA . GLU A 1 78 ? -9.968 -1.484 15.914 1.00 94.38 78 GLU A CA 1
ATOM 569 C C . GLU A 1 78 ? -10.013 -1.254 14.396 1.00 94.38 78 GLU A C 1
ATOM 571 O O . GLU A 1 78 ? -8.982 -1.284 13.718 1.00 94.38 78 GLU A O 1
ATOM 576 N N . MET A 1 79 ? -11.193 -0.921 13.864 1.00 95.56 79 MET A N 1
ATOM 577 C CA . MET A 1 79 ? -11.372 -0.590 12.450 1.00 95.56 79 MET A CA 1
ATOM 578 C C . MET A 1 79 ? -10.517 0.616 12.027 1.00 95.56 79 MET A C 1
ATOM 580 O O . MET A 1 79 ? -9.817 0.548 11.015 1.00 95.56 79 MET A O 1
ATOM 584 N N . SER A 1 80 ? -10.522 1.704 12.805 1.00 94.38 80 SER A N 1
ATOM 585 C CA . SER A 1 80 ? -9.698 2.889 12.521 1.00 94.38 80 SER A CA 1
ATOM 586 C C . SER A 1 80 ? -8.200 2.574 12.523 1.00 94.38 80 SER A C 1
ATOM 588 O O . SER A 1 80 ? -7.462 3.077 11.674 1.00 94.38 80 SER A O 1
ATOM 590 N N . VAL A 1 81 ? -7.743 1.709 13.430 1.00 96.50 81 VAL A N 1
ATOM 591 C CA . VAL A 1 81 ? -6.344 1.259 13.492 1.00 96.50 81 VAL A CA 1
ATOM 592 C C . VAL A 1 81 ? -5.975 0.416 12.274 1.00 96.50 81 VAL A C 1
ATOM 594 O O . VAL A 1 81 ? -4.906 0.624 11.696 1.00 96.50 81 VAL A O 1
ATOM 597 N N . LEU A 1 82 ? -6.850 -0.490 11.830 1.00 97.38 82 LEU A N 1
ATOM 598 C CA . LEU A 1 82 ? -6.631 -1.284 10.616 1.00 97.38 82 LEU A CA 1
ATOM 599 C C . LEU A 1 82 ? -6.525 -0.399 9.369 1.00 97.38 82 LEU A C 1
ATOM 601 O O . LEU A 1 82 ? -5.593 -0.564 8.579 1.00 97.38 82 LEU A O 1
ATOM 605 N N . VAL A 1 83 ? -7.412 0.592 9.229 1.00 96.69 83 VAL A N 1
ATOM 606 C CA . VAL A 1 83 ? -7.354 1.579 8.137 1.00 96.69 83 VAL A CA 1
ATOM 607 C C . VAL A 1 83 ? -6.044 2.371 8.186 1.00 96.69 83 VAL A C 1
ATOM 609 O O . VAL A 1 83 ? -5.334 2.449 7.183 1.00 96.69 83 VAL A O 1
ATOM 612 N N . ALA A 1 84 ? -5.660 2.874 9.361 1.00 96.12 84 ALA A N 1
ATOM 613 C CA . ALA A 1 84 ? -4.406 3.600 9.553 1.00 96.12 84 ALA A CA 1
ATOM 614 C C . ALA A 1 84 ? -3.168 2.767 9.169 1.00 96.12 84 ALA A C 1
ATOM 616 O O . ALA A 1 84 ? -2.249 3.273 8.514 1.00 96.12 84 ALA A O 1
ATOM 617 N N . MET A 1 85 ? -3.136 1.483 9.545 1.00 97.69 85 MET A N 1
ATOM 618 C CA . MET A 1 85 ? -2.058 0.563 9.170 1.00 97.69 85 MET A CA 1
ATOM 619 C C . MET A 1 85 ? -2.016 0.313 7.660 1.00 97.69 85 MET A C 1
ATOM 621 O O . MET A 1 85 ? -0.931 0.335 7.069 1.00 97.69 85 MET A O 1
ATOM 625 N N . ALA A 1 86 ? -3.174 0.119 7.026 1.00 97.81 86 ALA A N 1
ATOM 626 C CA . ALA A 1 86 ? -3.276 -0.068 5.583 1.00 97.81 86 ALA A CA 1
ATOM 627 C C . ALA A 1 86 ? -2.754 1.151 4.809 1.00 97.81 86 ALA A C 1
ATOM 629 O O . ALA A 1 86 ? -1.965 1.007 3.873 1.00 97.81 86 ALA A O 1
ATOM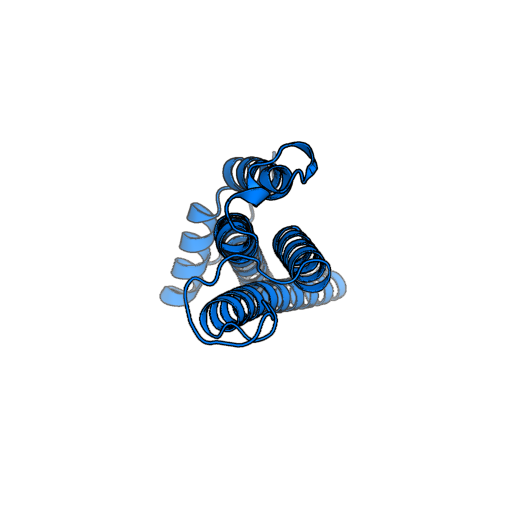 630 N N . GLU A 1 87 ? -3.127 2.360 5.224 1.00 95.94 87 GLU A N 1
ATOM 631 C CA . GLU A 1 87 ? -2.703 3.604 4.578 1.00 95.94 87 GLU A CA 1
ATOM 632 C C . GLU A 1 87 ? -1.205 3.869 4.745 1.00 95.94 87 GLU A C 1
ATOM 634 O O . GLU A 1 87 ? -0.531 4.278 3.790 1.00 95.94 87 GLU A O 1
ATOM 639 N N . ALA A 1 88 ? -0.658 3.595 5.934 1.00 96.81 88 ALA A N 1
ATOM 640 C CA . ALA A 1 88 ? 0.777 3.670 6.184 1.00 96.81 88 ALA A CA 1
ATOM 641 C C . ALA A 1 88 ? 1.548 2.682 5.300 1.00 96.81 88 ALA A C 1
ATOM 643 O O . ALA A 1 88 ? 2.479 3.079 4.592 1.00 96.81 88 ALA A O 1
ATOM 644 N N . ALA A 1 89 ? 1.120 1.418 5.271 1.00 97.69 89 ALA A N 1
ATOM 645 C CA . ALA A 1 89 ? 1.756 0.386 4.465 1.00 97.69 89 ALA A CA 1
ATOM 646 C C . ALA A 1 89 ? 1.666 0.685 2.963 1.00 97.69 89 ALA A C 1
ATOM 648 O O . ALA A 1 89 ? 2.665 0.561 2.252 1.00 97.69 89 ALA A O 1
ATOM 649 N N . ALA A 1 90 ? 0.509 1.140 2.476 1.00 96.94 90 ALA A N 1
ATOM 650 C CA . ALA A 1 90 ? 0.326 1.541 1.084 1.00 96.94 90 ALA A CA 1
ATOM 651 C C . ALA A 1 90 ? 1.215 2.737 0.711 1.00 96.94 90 ALA A C 1
ATOM 653 O O . ALA A 1 90 ? 1.824 2.739 -0.363 1.00 96.94 90 ALA A O 1
ATOM 654 N N . SER A 1 91 ? 1.335 3.726 1.603 1.00 96.38 91 SER A N 1
ATOM 655 C CA . SER A 1 91 ? 2.201 4.894 1.409 1.00 96.38 91 SER A CA 1
ATOM 656 C C . SER A 1 91 ? 3.672 4.501 1.308 1.00 96.38 91 SER A C 1
ATOM 658 O O . SER A 1 91 ? 4.352 4.914 0.365 1.00 96.38 91 SER A O 1
ATOM 660 N N . TRP A 1 92 ? 4.157 3.663 2.228 1.00 96.38 92 TRP A N 1
ATOM 661 C CA . TRP A 1 92 ? 5.529 3.155 2.200 1.00 96.38 92 TRP A CA 1
ATOM 662 C C . TRP A 1 92 ? 5.794 2.296 0.966 1.00 96.38 92 TRP A C 1
ATOM 664 O O . TRP A 1 92 ? 6.787 2.513 0.272 1.00 96.38 92 TRP A O 1
ATOM 674 N N . ALA A 1 93 ? 4.880 1.382 0.632 1.00 97.75 93 ALA A N 1
ATOM 675 C CA . ALA A 1 93 ? 4.998 0.542 -0.553 1.00 97.75 93 ALA A CA 1
ATOM 676 C C . ALA A 1 93 ? 5.051 1.369 -1.840 1.00 97.75 93 ALA A C 1
ATOM 678 O O . ALA A 1 93 ? 5.896 1.116 -2.696 1.00 97.75 93 ALA A O 1
ATOM 679 N N . ALA A 1 94 ? 4.194 2.384 -1.977 1.00 96.81 94 ALA A N 1
ATOM 680 C CA . ALA A 1 94 ? 4.201 3.267 -3.137 1.00 96.81 94 ALA A CA 1
ATOM 681 C C . ALA A 1 94 ? 5.508 4.066 -3.236 1.00 96.81 94 ALA A C 1
ATOM 683 O O . ALA A 1 94 ? 6.098 4.139 -4.313 1.00 96.81 94 ALA A O 1
ATOM 684 N N . GLN A 1 95 ? 5.994 4.644 -2.139 1.00 95.69 95 GLN A N 1
ATOM 685 C CA . GLN A 1 95 ? 7.240 5.417 -2.152 1.00 95.69 95 GLN A CA 1
ATOM 686 C C . GLN A 1 95 ? 8.447 4.544 -2.514 1.00 95.69 95 GLN A C 1
ATOM 688 O O . GLN A 1 95 ? 9.204 4.887 -3.422 1.00 95.69 95 GLN A O 1
ATOM 693 N N . GLU A 1 96 ? 8.578 3.387 -1.872 1.00 96.62 96 GLU A N 1
ATOM 694 C CA . GLU A 1 96 ? 9.713 2.492 -2.076 1.00 96.62 96 GLU A CA 1
ATOM 695 C C . GLU A 1 96 ? 9.687 1.838 -3.463 1.00 96.62 96 GLU A C 1
ATOM 697 O O . GLU A 1 96 ? 10.685 1.871 -4.185 1.00 96.62 96 GLU A O 1
ATOM 702 N N . CYS A 1 97 ? 8.538 1.299 -3.894 1.00 97.44 97 CYS A N 1
ATOM 703 C CA . CYS A 1 97 ? 8.432 0.649 -5.202 1.00 97.44 97 CYS A CA 1
ATOM 704 C C . CYS A 1 97 ? 8.694 1.630 -6.341 1.00 97.44 97 CYS A C 1
ATOM 706 O O . CYS A 1 97 ? 9.338 1.266 -7.321 1.00 97.44 97 CYS A O 1
ATOM 708 N N . THR A 1 98 ? 8.228 2.877 -6.229 1.00 95.88 98 THR A N 1
ATOM 709 C CA . THR A 1 98 ? 8.424 3.869 -7.298 1.00 95.88 98 THR A CA 1
ATOM 710 C C . THR A 1 98 ? 9.858 4.358 -7.415 1.00 95.88 98 THR A C 1
ATOM 712 O O . THR A 1 98 ? 10.279 4.698 -8.519 1.00 95.88 98 THR A O 1
ATOM 715 N N . ALA A 1 99 ? 10.620 4.347 -6.321 1.00 93.44 99 ALA A N 1
ATOM 716 C CA . ALA A 1 99 ? 12.046 4.637 -6.349 1.00 93.44 99 ALA A CA 1
ATOM 717 C C . ALA A 1 99 ? 12.855 3.431 -6.854 1.00 93.44 99 ALA A C 1
ATOM 719 O O . ALA A 1 99 ? 13.601 3.537 -7.825 1.00 93.44 99 ALA A O 1
ATOM 720 N N . ARG A 1 100 ? 12.667 2.260 -6.241 1.00 94.19 100 ARG A N 1
ATOM 721 C CA . ARG A 1 100 ? 13.513 1.078 -6.474 1.00 94.19 100 ARG A CA 1
ATOM 722 C C . ARG A 1 100 ? 13.187 0.296 -7.737 1.00 94.19 100 ARG A C 1
ATOM 724 O O . ARG A 1 100 ? 14.036 -0.436 -8.240 1.00 94.19 100 ARG A O 1
ATOM 731 N N . ALA A 1 101 ? 12.001 0.473 -8.317 1.00 91.38 101 ALA A N 1
ATOM 732 C CA . ALA A 1 101 ? 11.729 -0.054 -9.653 1.00 91.38 101 ALA A CA 1
ATOM 733 C C . ALA A 1 101 ? 12.676 0.546 -10.713 1.00 91.38 101 ALA A C 1
ATOM 735 O O . ALA A 1 101 ? 12.931 -0.083 -11.739 1.00 91.38 101 ALA A O 1
ATOM 736 N N . LEU A 1 102 ? 13.240 1.736 -10.475 1.00 90.19 102 LEU A N 1
ATOM 737 C CA . LEU A 1 102 ? 14.201 2.349 -11.393 1.00 90.19 102 LEU A CA 1
ATOM 738 C C . LEU A 1 102 ? 15.543 1.605 -11.401 1.00 90.19 102 LEU A C 1
ATOM 740 O O . LEU A 1 102 ? 16.186 1.556 -12.450 1.00 90.19 102 LEU A O 1
ATOM 744 N N . ASP A 1 103 ? 15.923 0.963 -10.292 1.00 87.12 103 ASP A N 1
ATOM 745 C CA . ASP A 1 103 ? 17.165 0.186 -10.185 1.00 87.12 103 ASP A CA 1
ATOM 746 C C . ASP A 1 103 ? 17.149 -1.017 -11.136 1.00 87.12 103 ASP A C 1
ATOM 748 O O . ASP A 1 103 ? 18.139 -1.297 -11.810 1.00 87.12 103 ASP A O 1
ATOM 752 N N . VAL A 1 104 ? 15.996 -1.688 -11.261 1.00 87.31 104 VAL A N 1
ATOM 753 C CA . VAL A 1 104 ? 15.824 -2.840 -12.167 1.00 87.31 104 VAL A CA 1
ATOM 754 C C . VAL A 1 104 ? 15.602 -2.436 -13.627 1.00 87.31 104 VAL A C 1
ATOM 756 O O . VAL A 1 104 ? 15.904 -3.212 -14.534 1.00 87.31 104 VAL A O 1
ATOM 759 N N . VAL A 1 105 ? 15.091 -1.229 -13.886 1.00 87.75 105 VAL A N 1
ATOM 760 C CA . VAL A 1 105 ? 14.948 -0.679 -15.250 1.00 87.75 105 VAL A CA 1
ATOM 761 C C . VAL A 1 105 ? 16.277 -0.087 -15.753 1.00 87.75 105 VAL A C 1
ATOM 763 O O . VAL A 1 105 ? 16.543 -0.072 -16.963 1.00 87.75 105 VAL A O 1
ATOM 766 N N . GLY A 1 106 ? 17.127 0.383 -14.837 1.00 85.12 106 GLY A N 1
ATOM 767 C CA . GLY A 1 106 ? 18.419 1.008 -15.105 1.00 85.12 106 GLY A CA 1
ATOM 768 C C . GLY A 1 106 ? 18.301 2.434 -15.651 1.00 85.12 106 GLY A C 1
ATOM 769 O O . GLY A 1 106 ? 17.223 3.024 -15.685 1.00 85.12 106 GLY A O 1
ATOM 770 N N . VAL A 1 107 ? 19.411 2.997 -16.145 1.00 86.06 107 VAL A N 1
ATOM 771 C CA . VAL A 1 107 ? 19.524 4.408 -16.600 1.00 86.06 107 VAL A CA 1
ATOM 772 C C . VAL A 1 107 ? 18.452 4.821 -17.612 1.00 86.06 107 VAL A C 1
ATOM 774 O O . VAL A 1 107 ? 18.045 5.979 -17.669 1.00 86.06 107 VAL A O 1
ATOM 777 N N . ARG A 1 108 ? 17.949 3.873 -18.410 1.00 84.81 108 ARG A N 1
ATOM 778 C CA . ARG A 1 108 ? 16.897 4.147 -19.396 1.00 84.81 108 ARG A CA 1
ATOM 779 C C . ARG A 1 108 ? 15.574 4.564 -18.763 1.00 84.81 108 ARG A C 1
ATOM 781 O O . ARG A 1 108 ? 14.789 5.197 -19.460 1.00 84.81 108 ARG A O 1
ATOM 788 N N . SER A 1 109 ? 15.349 4.257 -17.486 1.00 86.19 109 SER A N 1
ATOM 789 C CA . SER A 1 109 ? 14.184 4.707 -16.719 1.00 86.19 109 SER A CA 1
ATOM 790 C C . SER A 1 109 ? 14.018 6.231 -16.718 1.00 86.19 109 SER A C 1
ATOM 792 O O . SER A 1 109 ? 12.891 6.712 -16.682 1.00 86.19 109 SER A O 1
ATOM 794 N N . ALA A 1 110 ? 15.115 6.986 -16.859 1.00 88.12 110 ALA A N 1
ATOM 795 C CA . ALA A 1 110 ? 15.103 8.445 -16.950 1.00 88.12 110 ALA A CA 1
ATOM 796 C C . ALA A 1 110 ? 14.614 8.983 -18.312 1.00 88.12 110 ALA A C 1
ATOM 798 O O . ALA A 1 110 ? 14.440 10.190 -18.478 1.00 88.12 110 ALA A O 1
ATOM 799 N N . ALA A 1 111 ? 14.409 8.123 -19.316 1.00 91.12 111 ALA A N 1
ATOM 800 C CA . ALA A 1 111 ? 13.906 8.555 -20.611 1.00 91.12 111 ALA A CA 1
ATOM 801 C C . ALA A 1 111 ? 12.429 8.962 -20.504 1.00 91.12 111 ALA A C 1
ATOM 803 O O . ALA A 1 111 ? 11.570 8.128 -20.216 1.00 91.12 111 ALA A O 1
ATOM 804 N N . ALA A 1 112 ? 12.123 10.216 -20.848 1.00 91.19 112 ALA A N 1
ATOM 805 C CA . ALA A 1 112 ? 10.761 10.759 -20.803 1.00 91.19 112 ALA A CA 1
ATOM 806 C C . ALA A 1 112 ? 9.734 9.907 -21.575 1.00 91.19 112 ALA A C 1
ATOM 808 O O . ALA A 1 112 ? 8.584 9.807 -21.166 1.00 91.19 112 ALA A O 1
ATOM 809 N N . GLY A 1 113 ? 10.156 9.241 -22.657 1.00 92.06 113 GLY A N 1
ATOM 810 C CA . GLY A 1 113 ? 9.293 8.351 -23.439 1.00 92.06 113 GLY A CA 1
ATOM 811 C C . GLY A 1 113 ? 8.851 7.069 -22.719 1.00 92.06 113 GLY A C 1
ATOM 812 O O . GLY A 1 113 ? 7.913 6.434 -23.186 1.00 92.06 113 GLY A O 1
ATOM 813 N N . LEU A 1 114 ? 9.507 6.674 -21.618 1.00 89.94 114 LEU A N 1
ATOM 814 C CA . LEU A 1 114 ? 9.045 5.572 -20.761 1.00 89.94 114 LEU A CA 1
ATOM 815 C C . LEU A 1 114 ? 8.116 6.060 -19.643 1.00 89.94 114 LEU A C 1
ATOM 817 O O . LEU A 1 114 ? 7.251 5.316 -19.203 1.00 89.94 114 LEU A O 1
ATOM 821 N N . GLY A 1 115 ? 8.290 7.299 -19.175 1.00 94.38 115 GLY A N 1
ATOM 822 C CA . GLY A 1 115 ? 7.388 7.920 -18.204 1.00 94.38 115 GLY A CA 1
ATOM 823 C C . GLY A 1 115 ? 7.314 7.220 -16.842 1.00 94.38 115 GLY A C 1
ATOM 824 O O . GLY A 1 115 ? 6.266 7.279 -16.199 1.00 94.38 115 GLY A O 1
ATOM 825 N N . PHE A 1 116 ? 8.370 6.529 -16.390 1.00 93.94 116 PHE A N 1
ATOM 826 C CA . PHE A 1 116 ? 8.395 5.862 -15.074 1.00 93.94 116 PHE A CA 1
ATOM 827 C C . PHE A 1 116 ? 8.307 6.852 -13.899 1.00 93.94 116 PHE A C 1
ATOM 829 O O . PHE A 1 116 ? 7.757 6.530 -12.846 1.00 93.94 116 PHE A O 1
ATOM 836 N N . ASP A 1 117 ? 8.764 8.089 -14.098 1.00 93.69 117 ASP A N 1
ATOM 837 C CA . ASP A 1 117 ? 8.696 9.180 -13.122 1.00 93.69 117 ASP A CA 1
ATOM 838 C C . ASP A 1 117 ? 7.256 9.522 -12.697 1.00 93.69 117 ASP A C 1
ATOM 840 O O . ASP A 1 117 ? 7.034 10.040 -11.600 1.00 93.69 117 ASP A O 1
ATOM 844 N N . ARG A 1 118 ? 6.255 9.202 -13.533 1.00 96.12 118 ARG A N 1
ATOM 845 C CA . ARG A 1 118 ? 4.843 9.475 -13.231 1.00 96.12 118 ARG A CA 1
ATOM 846 C C . ARG A 1 118 ? 4.356 8.759 -11.979 1.00 96.12 118 ARG A C 1
ATOM 848 O O . ARG A 1 118 ? 3.555 9.326 -11.243 1.00 96.12 118 ARG A O 1
ATOM 855 N N . PHE A 1 119 ? 4.844 7.544 -11.719 1.00 96.69 119 PHE A N 1
ATOM 856 C CA . PHE A 1 119 ? 4.437 6.803 -10.532 1.00 96.69 119 PHE A CA 1
ATOM 857 C C . PHE A 1 119 ? 4.954 7.484 -9.271 1.00 96.69 119 PHE A C 1
ATOM 859 O O . PHE A 1 119 ? 4.180 7.700 -8.341 1.00 96.69 119 PHE A O 1
ATOM 866 N N . TRP A 1 120 ? 6.229 7.888 -9.271 1.00 95.25 120 TRP A N 1
ATOM 867 C CA . TRP A 1 120 ? 6.825 8.613 -8.153 1.00 95.25 120 TRP A CA 1
ATOM 868 C C . TRP A 1 120 ? 6.131 9.955 -7.923 1.00 95.25 120 TRP A C 1
ATOM 870 O O . TRP A 1 120 ? 5.759 10.259 -6.793 1.00 95.25 120 TRP A O 1
ATOM 880 N N . ARG A 1 121 ? 5.881 10.737 -8.985 1.00 96.00 121 ARG A N 1
ATOM 881 C CA . ARG A 1 121 ? 5.173 12.023 -8.869 1.00 96.00 121 ARG A CA 1
ATOM 882 C C . ARG A 1 121 ? 3.785 11.841 -8.258 1.00 96.00 121 ARG A C 1
ATOM 884 O O . ARG A 1 121 ? 3.466 12.521 -7.290 1.00 96.00 121 ARG A O 1
ATOM 891 N N . ASN A 1 122 ? 3.001 10.889 -8.764 1.00 96.00 122 ASN A N 1
ATOM 892 C CA . ASN A 1 122 ? 1.655 10.622 -8.256 1.00 96.00 122 ASN A CA 1
ATOM 893 C C . ASN A 1 122 ? 1.680 10.143 -6.796 1.00 96.00 122 ASN A C 1
ATOM 895 O O . ASN A 1 122 ? 0.933 10.663 -5.967 1.00 96.00 122 ASN A O 1
ATOM 899 N N . ALA A 1 123 ? 2.568 9.199 -6.463 1.00 95.06 123 ALA A N 1
ATOM 900 C CA . ALA A 1 123 ? 2.736 8.709 -5.096 1.00 95.06 123 ALA A CA 1
ATOM 901 C C . ALA A 1 123 ? 3.162 9.837 -4.149 1.00 95.06 123 ALA A C 1
ATOM 903 O O . ALA A 1 123 ? 2.628 9.969 -3.048 1.00 95.06 123 ALA A O 1
ATOM 904 N N . ARG A 1 124 ? 4.099 10.688 -4.577 1.00 94.31 124 ARG A N 1
ATOM 905 C CA . ARG A 1 124 ? 4.605 11.783 -3.753 1.00 94.31 124 ARG A CA 1
ATOM 906 C C . ARG A 1 124 ? 3.553 12.858 -3.528 1.00 94.31 124 ARG A C 1
ATOM 908 O O . ARG A 1 124 ? 3.417 13.315 -2.401 1.00 94.31 124 ARG A O 1
ATOM 915 N N . THR A 1 125 ? 2.786 13.220 -4.554 1.00 94.56 125 THR A N 1
ATOM 916 C CA . THR A 1 125 ? 1.670 14.162 -4.412 1.00 94.56 125 THR A CA 1
ATOM 917 C C . THR A 1 125 ? 0.638 13.654 -3.409 1.00 94.56 125 THR A C 1
ATOM 919 O O . THR A 1 125 ? 0.266 14.398 -2.508 1.00 94.56 125 THR A O 1
ATOM 922 N N . HIS A 1 126 ? 0.230 12.388 -3.510 1.00 90.38 126 HIS A N 1
ATOM 923 C CA . HIS A 1 126 ? -0.775 11.832 -2.605 1.00 90.38 126 HIS A CA 1
ATOM 924 C C . HIS A 1 126 ? -0.258 11.696 -1.164 1.00 90.38 126 HIS A C 1
ATOM 926 O O . HIS A 1 126 ? -0.899 12.171 -0.236 1.00 90.38 126 HIS A O 1
ATOM 932 N N . THR A 1 127 ? 0.943 11.141 -0.972 1.00 91.00 127 THR A N 1
ATOM 933 C CA . THR A 1 127 ? 1.521 10.932 0.374 1.00 91.00 127 THR A CA 1
ATOM 934 C C . THR A 1 127 ? 1.931 12.223 1.091 1.00 91.00 127 THR A C 1
ATOM 936 O O . THR A 1 127 ? 2.122 12.214 2.304 1.00 91.00 127 THR A O 1
ATOM 939 N N . LEU A 1 128 ? 2.101 13.333 0.364 1.00 91.81 128 LEU A N 1
ATOM 940 C CA . LEU A 1 128 ? 2.286 14.658 0.965 1.00 91.81 128 LEU A CA 1
ATOM 941 C C . LEU A 1 128 ? 0.963 15.303 1.382 1.00 91.81 128 LEU A C 1
ATOM 943 O O . LEU A 1 128 ? 0.957 16.083 2.330 1.00 91.81 128 LEU A O 1
ATOM 947 N N . TYR A 1 129 ? -0.121 15.005 0.666 1.00 90.12 129 TYR A N 1
ATOM 948 C CA . TYR A 1 129 ? -1.461 15.478 1.001 1.00 90.12 129 TYR A CA 1
ATOM 949 C C . TYR A 1 129 ? -2.032 14.722 2.211 1.00 90.12 129 TYR A C 1
ATOM 951 O O . TYR A 1 129 ? -2.553 15.352 3.122 1.00 90.12 129 TYR A O 1
ATOM 959 N N . GLU A 1 130 ? -1.823 13.402 2.264 1.00 85.56 130 GLU A N 1
ATOM 960 C CA . GLU A 1 130 ? -2.237 12.517 3.363 1.00 85.56 130 GLU A CA 1
ATOM 961 C C . GLU A 1 130 ? -1.017 11.988 4.144 1.00 85.56 130 GLU A C 1
ATOM 963 O O . GLU A 1 130 ? -0.544 10.870 3.904 1.00 85.56 130 GLU A O 1
ATOM 968 N N . PRO A 1 131 ? -0.432 12.774 5.066 1.00 89.69 131 PRO A N 1
ATOM 969 C CA . PRO A 1 131 ? 0.738 12.340 5.817 1.00 89.69 131 PRO A CA 1
ATOM 970 C C . PRO A 1 131 ? 0.372 11.307 6.892 1.00 89.69 131 PRO A C 1
ATOM 972 O O . PRO A 1 131 ? -0.297 11.619 7.870 1.00 89.69 131 PRO A O 1
ATOM 975 N N . VAL A 1 132 ? 0.932 10.102 6.803 1.00 93.31 132 VAL A N 1
ATOM 976 C CA . VAL A 1 132 ? 0.605 8.971 7.704 1.00 93.31 132 VAL A CA 1
ATOM 977 C C . VAL A 1 132 ? 1.205 9.060 9.118 1.00 93.31 132 VAL A C 1
ATOM 979 O O . VAL A 1 132 ? 0.936 8.218 9.968 1.00 93.31 132 VAL A O 1
ATOM 982 N N . ALA A 1 133 ? 2.029 10.073 9.404 1.00 92.12 133 ALA A N 1
ATOM 983 C CA . ALA A 1 133 ? 2.773 10.164 10.664 1.00 92.12 133 ALA A CA 1
ATOM 984 C C . ALA A 1 133 ? 1.880 10.297 11.906 1.00 92.12 133 ALA A C 1
ATOM 986 O O . ALA A 1 133 ? 2.256 9.815 12.969 1.00 92.12 133 ALA A O 1
ATOM 987 N N . HIS A 1 134 ? 0.733 10.971 11.792 1.00 90.56 134 HIS A N 1
ATOM 988 C CA . HIS A 1 134 ? -0.223 11.076 12.896 1.00 90.56 134 HIS A CA 1
ATOM 989 C C . HIS A 1 134 ? -0.935 9.737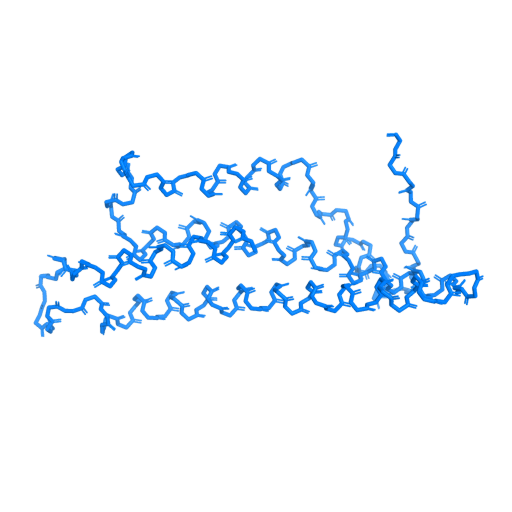 13.124 1.00 90.56 134 HIS A C 1
ATOM 991 O O . HIS A 1 134 ? -0.878 9.223 14.232 1.00 90.56 134 HIS A O 1
ATOM 997 N N . ARG A 1 135 ? -1.424 9.101 12.052 1.00 91.44 135 ARG A N 1
ATOM 998 C CA . ARG A 1 135 ? -2.071 7.780 12.099 1.00 91.44 135 ARG A CA 1
ATOM 999 C C . ARG A 1 135 ? -1.188 6.713 12.745 1.00 91.44 135 ARG A C 1
ATOM 1001 O O . ARG A 1 135 ? -1.656 5.917 13.543 1.00 91.44 135 ARG A O 1
ATOM 1008 N N . LEU A 1 136 ? 0.118 6.727 12.471 1.00 95.06 136 LEU A N 1
ATOM 1009 C CA . LEU A 1 136 ? 1.070 5.810 13.112 1.00 95.06 136 LEU A CA 1
ATOM 1010 C C . LEU A 1 136 ? 1.233 6.044 14.619 1.00 95.06 136 LEU A C 1
ATOM 1012 O O . LEU A 1 136 ? 1.526 5.096 15.346 1.00 95.06 136 LEU A O 1
ATOM 1016 N N . ARG A 1 137 ? 1.063 7.285 15.097 1.00 95.44 137 ARG A N 1
ATOM 1017 C CA . ARG A 1 137 ? 1.024 7.554 16.541 1.00 95.44 137 ARG A CA 1
ATOM 1018 C C . ARG A 1 137 ? -0.235 6.954 17.145 1.00 95.44 137 ARG A C 1
ATOM 1020 O O . ARG A 1 137 ? -0.110 6.298 18.168 1.00 95.44 137 ARG A O 1
ATOM 1027 N N . ASP A 1 138 ? -1.377 7.101 16.480 1.00 94.19 138 ASP A N 1
ATOM 1028 C CA . ASP A 1 138 ? -2.653 6.548 16.948 1.00 94.19 138 ASP A CA 1
ATOM 1029 C C . ASP A 1 138 ? -2.613 5.013 16.992 1.00 94.19 138 ASP A C 1
ATOM 1031 O O . ASP A 1 138 ? -2.997 4.415 17.990 1.00 94.19 138 ASP A O 1
ATOM 1035 N N . VAL A 1 139 ? -2.044 4.367 15.965 1.00 96.75 139 VAL A N 1
ATOM 1036 C CA . VAL A 1 139 ? -1.789 2.913 15.957 1.00 96.75 139 VAL A CA 1
ATOM 1037 C C . VAL A 1 139 ? -0.910 2.505 17.145 1.00 96.75 139 VAL A C 1
ATOM 1039 O O . VAL A 1 139 ? -1.193 1.517 17.820 1.00 96.75 139 VAL A O 1
ATOM 1042 N N . GLY A 1 140 ? 0.163 3.256 17.409 1.00 97.44 140 GLY A N 1
ATOM 1043 C CA . GLY A 1 140 ? 1.072 2.977 18.520 1.00 97.44 140 GLY A CA 1
ATOM 1044 C C . GLY A 1 140 ? 0.429 3.178 19.893 1.00 97.44 140 GLY A C 1
ATOM 1045 O O . GLY A 1 140 ? 0.656 2.369 20.791 1.00 97.44 140 GLY A O 1
ATOM 1046 N N . ASP A 1 141 ? -0.372 4.229 20.054 1.00 97.31 141 ASP A N 1
ATOM 1047 C CA . ASP A 1 141 ? -1.070 4.551 21.300 1.00 97.31 141 ASP A CA 1
ATOM 1048 C C . ASP A 1 141 ? -2.190 3.542 21.589 1.00 97.31 141 ASP A C 1
ATOM 1050 O O . ASP A 1 141 ? -2.310 3.054 22.713 1.00 97.31 141 ASP A O 1
ATOM 1054 N N . TYR A 1 142 ? -2.931 3.124 20.559 1.00 96.56 142 TYR A N 1
ATOM 1055 C CA . TYR A 1 142 ? -3.882 2.019 20.665 1.00 96.56 142 TYR A CA 1
ATOM 1056 C C . TYR A 1 142 ? -3.182 0.720 21.078 1.00 96.56 142 TYR A C 1
ATOM 1058 O O . TYR A 1 142 ? -3.577 0.093 22.059 1.00 96.56 142 TYR A O 1
ATOM 1066 N N . PHE A 1 143 ? -2.093 0.342 20.399 1.00 97.25 143 PHE A N 1
ATOM 1067 C CA . PHE A 1 143 ? -1.368 -0.896 20.704 1.00 97.25 143 PHE A CA 1
ATOM 1068 C C . PHE A 1 143 ? -0.761 -0.910 22.117 1.00 97.25 143 PHE A C 1
ATOM 1070 O O . PHE A 1 143 ? -0.785 -1.939 22.790 1.00 97.25 143 PHE A O 1
ATOM 1077 N N . LEU A 1 144 ? -0.181 0.210 22.561 1.00 97.94 144 LEU A N 1
ATOM 1078 C CA . LEU A 1 144 ? 0.523 0.287 23.842 1.00 97.94 144 LEU A CA 1
ATOM 1079 C C . LEU A 1 144 ? -0.419 0.540 25.025 1.00 97.94 144 LEU A C 1
ATOM 1081 O O . LEU A 1 144 ? -0.242 -0.065 26.082 1.00 97.94 144 LEU A O 1
ATOM 1085 N N . ASN A 1 145 ? -1.376 1.455 24.862 1.00 97.50 145 ASN A N 1
ATOM 1086 C CA . ASN A 1 145 ? -2.179 2.002 25.957 1.00 97.50 145 ASN A CA 1
ATOM 1087 C C . ASN A 1 145 ? -3.673 1.656 25.856 1.00 97.50 145 ASN A C 1
ATOM 1089 O O . ASN A 1 145 ? -4.418 1.978 26.781 1.00 97.50 145 ASN A O 1
ATOM 1093 N N . GLY A 1 146 ? -4.129 1.028 24.766 1.00 95.12 146 GLY A N 1
ATOM 1094 C CA . GLY A 1 146 ? -5.557 0.810 24.505 1.00 95.12 146 GLY A CA 1
ATOM 1095 C C . GLY A 1 146 ? -6.316 2.112 24.233 1.00 95.12 146 GLY A C 1
ATOM 1096 O O . GLY A 1 146 ? -7.518 2.191 24.472 1.00 95.12 146 GLY A O 1
ATOM 1097 N N . ALA A 1 147 ? -5.618 3.169 23.804 1.00 94.31 147 ALA A N 1
ATOM 1098 C CA . ALA A 1 147 ? -6.234 4.456 23.511 1.00 94.31 147 ALA A CA 1
ATOM 1099 C C . ALA A 1 147 ? -7.014 4.390 22.192 1.00 94.31 147 ALA A C 1
ATOM 1101 O O . ALA A 1 147 ? -6.472 3.997 21.164 1.00 94.31 147 ALA A O 1
ATOM 1102 N N . HIS A 1 148 ? -8.282 4.800 22.205 1.00 91.50 148 HIS A N 1
ATOM 1103 C CA . HIS A 1 148 ? -9.111 4.800 21.001 1.00 91.50 148 HIS A CA 1
ATOM 1104 C C . HIS A 1 148 ? -8.709 5.984 20.106 1.00 91.50 148 HIS A C 1
ATOM 1106 O O . HIS A 1 148 ? -8.713 7.120 20.596 1.00 91.50 148 HIS A O 1
ATOM 1112 N N . PRO A 1 149 ? -8.400 5.762 18.813 1.00 87.88 149 PRO A N 1
ATOM 1113 C CA . PRO A 1 149 ? -8.116 6.852 17.889 1.00 87.88 149 PRO A CA 1
ATOM 1114 C C . PRO A 1 149 ? -9.283 7.849 17.812 1.00 87.88 149 PRO A C 1
ATOM 1116 O O . PRO A 1 149 ? -10.447 7.431 17.852 1.00 87.88 149 PRO A O 1
ATOM 1119 N N . PRO A 1 150 ? -9.006 9.157 17.676 1.00 78.25 150 PRO A N 1
ATOM 1120 C CA . PRO A 1 150 ? -10.057 10.154 17.529 1.00 78.25 150 PRO A CA 1
ATOM 1121 C C . PRO A 1 150 ? -10.846 9.922 16.232 1.00 78.25 150 PRO A C 1
ATOM 1123 O O . PRO A 1 150 ? -10.277 9.775 15.152 1.00 78.25 150 PRO A O 1
ATOM 1126 N N . PHE A 1 151 ? -12.176 9.910 16.339 1.00 69.25 151 PHE A N 1
ATOM 1127 C CA . PHE A 1 151 ? -13.086 9.885 15.194 1.00 69.25 151 PHE A CA 1
ATOM 1128 C C . PHE A 1 151 ? -13.398 11.324 14.767 1.00 69.25 151 PHE A C 1
ATOM 1130 O O . PHE A 1 151 ? -14.441 11.878 15.114 1.00 69.25 151 PHE A O 1
ATOM 1137 N N . ASP A 1 152 ? -12.480 11.941 14.027 1.00 63.56 152 ASP A N 1
ATOM 1138 C CA . ASP A 1 152 ? -12.723 13.252 13.427 1.00 63.56 152 ASP A CA 1
ATOM 1139 C C . ASP A 1 152 ? -13.282 13.069 12.012 1.00 63.56 152 ASP A C 1
ATOM 1141 O O . ASP A 1 152 ? -12.633 12.507 11.128 1.00 63.56 152 ASP A O 1
ATOM 1145 N N . LEU A 1 153 ? -14.509 13.541 11.783 1.00 51.22 153 LEU A N 1
ATOM 1146 C CA . LEU A 1 153 ? -15.035 13.650 10.425 1.00 51.22 153 LEU A CA 1
ATOM 1147 C C . LEU A 1 153 ? -14.272 14.770 9.698 1.00 51.22 153 LEU A C 1
ATOM 1149 O O . LEU A 1 153 ? -14.116 15.851 10.275 1.00 51.22 153 LEU A O 1
ATOM 1153 N N . PRO A 1 154 ? -13.806 14.553 8.454 1.00 52.78 154 PRO A N 1
ATOM 1154 C CA . PRO A 1 154 ? -13.179 15.617 7.680 1.00 52.78 154 PRO A CA 1
ATOM 1155 C C . PRO A 1 154 ? -14.163 16.787 7.527 1.00 52.78 154 PRO A C 1
ATOM 1157 O O . PRO A 1 154 ? -15.332 16.576 7.197 1.00 52.78 154 PRO A O 1
ATOM 1160 N N . ALA A 1 155 ? -13.683 17.996 7.834 1.00 44.28 155 ALA A N 1
ATOM 1161 C CA . ALA A 1 155 ? -14.450 19.241 7.776 1.00 44.28 155 ALA A CA 1
ATOM 1162 C C . ALA A 1 155 ? -14.829 19.651 6.345 1.00 44.28 155 ALA A C 1
ATOM 1164 O O . ALA A 1 155 ? -14.034 19.378 5.415 1.00 44.28 155 ALA A O 1
#